Protein AF-A0A538NEN9-F1 (afdb_monomer_lite)

Sequence (110 aa):
MKRASLKTESSIIGFAPGTKVTMIEQRGSASIVSDGEHQFETASSQLTNDLDIAARVAKADLEAQRKIGEFIAKTVQEHDKQQAEEIATFDKQQAELERKLRSANSAHPR

Structure (mmCIF, N/CA/C/O backbone):
data_AF-A0A538NEN9-F1
#
_entry.id   AF-A0A538NEN9-F1
#
loop_
_atom_site.group_PDB
_atom_site.id
_atom_site.type_symbol
_atom_site.label_atom_id
_atom_site.label_alt_id
_atom_site.label_comp_id
_atom_site.label_asym_id
_atom_site.label_entity_id
_atom_site.label_seq_id
_atom_site.pdbx_PDB_ins_code
_atom_site.Cartn_x
_atom_site.Cartn_y
_atom_site.Cartn_z
_atom_site.occupancy
_atom_site.B_iso_or_equiv
_atom_site.auth_seq_id
_atom_site.auth_comp_id
_atom_site.auth_asym_id
_atom_site.auth_atom_id
_atom_site.pdbx_PDB_model_num
ATOM 1 N N . MET A 1 1 ? -11.659 3.051 -0.465 1.00 62.75 1 MET A N 1
ATOM 2 C CA . MET A 1 1 ? -11.322 3.135 0.974 1.00 62.75 1 MET A CA 1
ATOM 3 C C . MET A 1 1 ? -10.108 4.041 1.118 1.00 62.75 1 MET A C 1
ATOM 5 O O . MET A 1 1 ? -9.195 3.913 0.312 1.00 62.75 1 MET A O 1
ATOM 9 N N . LYS A 1 2 ? -10.114 4.982 2.067 1.00 77.88 2 LYS A N 1
ATOM 10 C CA . LYS A 1 2 ? -8.975 5.877 2.333 1.00 77.88 2 LYS A CA 1
ATOM 11 C C . LYS A 1 2 ? -8.139 5.282 3.471 1.00 77.88 2 LYS A C 1
ATOM 13 O O . LYS A 1 2 ? -8.724 4.827 4.449 1.00 77.88 2 LYS A O 1
ATOM 18 N N . ARG A 1 3 ? -6.808 5.253 3.339 1.00 87.12 3 ARG A N 1
ATOM 19 C CA . ARG A 1 3 ? -5.903 4.815 4.418 1.00 87.12 3 ARG A CA 1
ATOM 20 C C . ARG A 1 3 ? -5.767 5.910 5.473 1.00 87.12 3 ARG A C 1
ATOM 22 O O . ARG A 1 3 ? -5.808 7.092 5.130 1.00 87.12 3 ARG A O 1
ATOM 29 N N . ALA A 1 4 ? -5.595 5.511 6.729 1.00 92.12 4 ALA A N 1
ATOM 30 C CA . ALA A 1 4 ? -5.134 6.426 7.762 1.00 92.12 4 ALA A CA 1
ATOM 31 C C . ALA A 1 4 ? -3.635 6.686 7.562 1.00 92.12 4 ALA A C 1
ATOM 33 O O . ALA A 1 4 ? -2.886 5.790 7.161 1.00 92.12 4 ALA A O 1
ATOM 34 N N . SER A 1 5 ? -3.202 7.914 7.823 1.00 93.25 5 SER A N 1
ATOM 35 C CA . SER A 1 5 ? -1.799 8.298 7.718 1.00 93.25 5 SER A CA 1
ATOM 36 C C . SER A 1 5 ? -1.461 9.369 8.739 1.00 93.25 5 SER A C 1
ATOM 38 O O . SER A 1 5 ? -2.253 10.291 8.935 1.00 93.25 5 SER A O 1
ATOM 40 N N . LEU A 1 6 ? -0.267 9.285 9.311 1.00 93.69 6 LEU A N 1
ATOM 41 C CA . LEU A 1 6 ? 0.298 10.284 10.205 1.00 93.69 6 LEU A CA 1
ATOM 42 C C . LEU A 1 6 ? 1.446 10.996 9.490 1.00 93.69 6 LEU A C 1
ATOM 44 O O . LEU A 1 6 ? 2.398 10.362 9.035 1.00 93.69 6 LEU A O 1
ATOM 48 N N . LYS A 1 7 ? 1.358 12.321 9.385 1.00 93.94 7 LYS A N 1
ATOM 49 C CA . LYS A 1 7 ? 2.471 13.148 8.919 1.00 93.94 7 LYS A CA 1
ATOM 50 C C . LYS A 1 7 ? 3.385 13.447 10.106 1.00 93.94 7 LYS A C 1
ATOM 52 O O . LYS A 1 7 ? 2.915 13.969 11.112 1.00 93.94 7 LYS A O 1
ATOM 57 N N . THR A 1 8 ? 4.667 13.139 9.971 1.00 91.62 8 THR A N 1
ATOM 58 C CA . THR A 1 8 ? 5.714 13.549 10.914 1.00 91.62 8 THR A CA 1
ATOM 59 C C . THR A 1 8 ? 6.458 14.766 10.350 1.00 91.62 8 THR A C 1
ATOM 61 O O . THR A 1 8 ? 6.141 15.251 9.260 1.00 91.62 8 THR A O 1
ATOM 64 N N . GLU A 1 9 ? 7.450 15.283 11.076 1.00 92.06 9 GLU A N 1
ATOM 65 C CA . GLU A 1 9 ? 8.278 16.395 10.586 1.00 92.06 9 GLU A CA 1
ATOM 66 C C . GLU A 1 9 ? 9.047 16.040 9.303 1.00 92.06 9 GLU A C 1
ATOM 68 O O . GLU A 1 9 ? 9.253 16.906 8.453 1.00 92.06 9 GLU A O 1
ATOM 73 N N . SER A 1 10 ? 9.434 14.772 9.133 1.00 93.00 10 SER A N 1
ATOM 74 C CA . SER A 1 10 ? 10.317 14.322 8.050 1.00 93.00 10 SER A CA 1
ATOM 75 C C . SER A 1 10 ? 9.711 13.264 7.126 1.00 93.00 10 SER A C 1
ATOM 77 O O . SER A 1 10 ? 10.295 12.961 6.086 1.00 93.00 10 SER A O 1
ATOM 79 N N . SER A 1 11 ? 8.559 12.682 7.466 1.00 94.88 11 SER A N 1
ATOM 80 C CA . SER A 1 11 ? 8.004 11.534 6.747 1.00 94.88 11 SER A CA 1
ATOM 81 C C . SER A 1 11 ? 6.477 11.449 6.821 1.00 94.88 11 SER A C 1
ATOM 83 O O . SER A 1 11 ? 5.799 12.231 7.490 1.00 94.88 11 SER A O 1
ATOM 85 N N . ILE A 1 12 ? 5.919 10.479 6.096 1.00 95.00 12 ILE A N 1
ATOM 86 C CA . ILE A 1 12 ? 4.515 10.088 6.205 1.00 95.00 12 ILE A CA 1
ATOM 87 C C . ILE A 1 12 ? 4.480 8.610 6.571 1.00 95.00 12 ILE A C 1
ATOM 89 O O . ILE A 1 12 ? 5.050 7.778 5.868 1.00 95.00 12 ILE A O 1
ATOM 93 N N . ILE A 1 13 ? 3.782 8.296 7.656 1.00 94.44 13 ILE A N 1
ATOM 94 C CA . ILE A 1 13 ? 3.524 6.933 8.109 1.00 94.44 13 ILE A CA 1
ATOM 95 C C . ILE A 1 13 ? 2.124 6.558 7.631 1.00 94.44 13 ILE A C 1
ATOM 97 O O . ILE A 1 13 ? 1.155 7.260 7.920 1.00 94.44 13 ILE A O 1
ATOM 101 N N . GLY A 1 14 ? 2.013 5.479 6.860 1.00 93.19 14 GLY A N 1
ATOM 102 C CA . GLY A 1 14 ? 0.733 4.940 6.408 1.00 93.19 14 GLY A CA 1
ATOM 103 C C . GLY A 1 14 ? 0.336 3.725 7.234 1.00 93.19 14 GLY A C 1
ATOM 104 O O . GLY A 1 14 ? 1.133 2.805 7.386 1.00 93.19 14 GLY A O 1
ATOM 105 N N . PHE A 1 15 ? -0.908 3.686 7.704 1.00 94.62 15 PHE A N 1
ATOM 106 C CA . PHE A 1 15 ? -1.445 2.533 8.425 1.00 94.62 15 PHE A CA 1
ATOM 107 C C . PHE A 1 15 ? -2.241 1.640 7.470 1.00 94.62 15 PHE A C 1
ATOM 109 O O . PHE A 1 15 ? -3.034 2.116 6.644 1.00 94.62 15 PHE A O 1
ATOM 116 N N . ALA A 1 16 ? -2.012 0.331 7.548 1.00 93.06 16 ALA A N 1
ATOM 117 C CA . ALA A 1 16 ? -2.711 -0.632 6.712 1.00 93.06 16 ALA A CA 1
ATOM 118 C C . ALA A 1 16 ? -4.172 -0.816 7.175 1.00 93.06 16 ALA A C 1
ATOM 120 O O . ALA A 1 16 ? -4.469 -0.747 8.368 1.00 93.06 16 ALA A O 1
ATOM 121 N N . PRO A 1 17 ? -5.122 -1.064 6.258 1.00 94.12 17 PRO A N 1
ATOM 122 C CA . PRO A 1 17 ? -6.444 -1.547 6.632 1.00 94.12 17 PRO A CA 1
ATOM 123 C C . PRO A 1 17 ? -6.350 -2.803 7.505 1.00 94.12 17 PRO A C 1
ATOM 125 O O . PRO A 1 17 ? -5.577 -3.713 7.215 1.00 94.12 17 PRO A O 1
ATOM 128 N N . GLY A 1 18 ? -7.150 -2.844 8.570 1.00 94.25 18 GLY A N 1
ATOM 129 C CA . GLY A 1 18 ? -7.124 -3.930 9.551 1.00 94.25 18 GLY A CA 1
ATOM 130 C C . GLY A 1 18 ? -6.015 -3.821 10.604 1.00 94.25 18 GLY A C 1
ATOM 131 O O . GLY A 1 18 ? -5.926 -4.706 11.454 1.00 94.25 18 GLY A O 1
ATOM 132 N N . THR A 1 19 ? -5.206 -2.751 10.606 1.00 95.44 19 THR A N 1
ATOM 133 C CA . THR A 1 19 ? -4.311 -2.449 11.733 1.00 95.44 19 THR A CA 1
ATOM 134 C C . THR A 1 19 ? -5.118 -2.379 13.028 1.00 95.44 19 THR A C 1
ATOM 136 O O . THR A 1 19 ? -6.083 -1.621 13.141 1.00 95.44 19 THR A O 1
ATOM 139 N N . LYS A 1 20 ? -4.715 -3.182 14.016 1.00 95.81 20 LYS A N 1
ATOM 140 C CA . LYS A 1 20 ? -5.305 -3.155 15.352 1.00 95.81 20 LYS A CA 1
ATOM 141 C C . LYS A 1 20 ? -4.907 -1.858 16.045 1.00 95.81 20 LYS A C 1
ATOM 143 O O . LYS A 1 20 ? -3.728 -1.530 16.105 1.00 95.81 20 LYS A O 1
ATOM 148 N N . VAL A 1 21 ? -5.888 -1.172 16.615 1.00 96.44 21 VAL A N 1
ATOM 149 C CA . VAL A 1 21 ? -5.668 0.050 17.387 1.00 96.44 21 VAL A CA 1
ATOM 150 C C . VAL A 1 21 ? -6.444 0.013 18.697 1.00 96.44 21 VAL A C 1
ATOM 152 O O . VAL A 1 21 ? -7.464 -0.667 18.817 1.00 96.44 21 VAL A O 1
ATOM 155 N N . THR A 1 22 ? -5.962 0.769 19.673 1.00 97.12 22 THR A N 1
ATOM 156 C CA . THR A 1 22 ? -6.658 1.065 20.923 1.00 97.12 22 THR A CA 1
ATOM 157 C C . THR A 1 22 ? -7.230 2.472 20.832 1.00 97.12 22 THR A C 1
ATOM 159 O O . THR A 1 22 ? -6.501 3.418 20.539 1.00 97.12 22 THR A O 1
ATOM 162 N N . MET A 1 23 ? -8.530 2.623 21.077 1.00 96.38 23 MET A N 1
ATOM 163 C CA . MET A 1 23 ? -9.153 3.943 21.158 1.00 96.38 23 MET A CA 1
ATOM 164 C C . MET A 1 23 ? -8.741 4.628 22.462 1.00 96.38 23 MET A C 1
ATOM 166 O O . MET A 1 23 ? -8.946 4.072 23.538 1.00 96.38 23 MET A O 1
ATOM 170 N N . ILE A 1 24 ? -8.160 5.823 22.352 1.00 97.12 24 ILE A N 1
ATOM 171 C CA . ILE A 1 24 ? -7.761 6.652 23.496 1.00 97.12 24 ILE A CA 1
ATOM 172 C C . ILE A 1 24 ? -8.887 7.621 23.838 1.00 97.12 24 ILE A C 1
ATOM 174 O O . ILE A 1 24 ? -9.279 7.745 24.995 1.00 97.12 24 ILE A O 1
ATOM 178 N N . GLU A 1 25 ? -9.415 8.302 22.823 1.00 96.00 25 GLU A N 1
ATOM 179 C CA . GLU A 1 25 ? -10.436 9.328 22.999 1.00 96.00 25 GLU A CA 1
ATOM 180 C C . GLU A 1 25 ? -11.377 9.355 21.795 1.00 96.00 25 GLU A C 1
ATOM 182 O O . GLU A 1 25 ? -10.937 9.243 20.650 1.00 96.00 25 GLU A O 1
ATOM 187 N N . GLN A 1 26 ? -12.671 9.544 22.046 1.00 93.25 26 GLN A N 1
ATOM 188 C CA . GLN A 1 26 ? -13.679 9.726 21.008 1.00 93.25 26 GLN A CA 1
ATOM 189 C C . GLN A 1 26 ? -14.161 11.181 20.995 1.00 93.25 26 GLN A C 1
ATOM 191 O O . GLN A 1 26 ? -14.673 11.682 21.994 1.00 93.25 26 GLN A O 1
ATOM 196 N N . ARG A 1 27 ? -14.028 11.853 19.847 1.00 91.00 27 ARG A N 1
ATOM 197 C CA . ARG A 1 27 ? -14.366 13.269 19.633 1.00 91.00 27 ARG A CA 1
ATOM 198 C C . ARG A 1 27 ? -15.376 13.414 18.495 1.00 91.00 27 ARG A C 1
ATOM 200 O O . ARG A 1 27 ? -15.067 13.886 17.402 1.00 91.00 27 ARG A O 1
ATOM 207 N N . GLY A 1 28 ? -16.611 12.984 18.744 1.00 88.38 28 GLY A N 1
ATOM 208 C CA . GLY A 1 28 ? -17.688 13.057 17.753 1.00 88.38 28 GLY A CA 1
ATOM 209 C C . GLY A 1 28 ? -17.391 12.208 16.510 1.00 88.38 28 GLY A C 1
ATOM 210 O O . GLY A 1 28 ? -17.446 10.979 16.570 1.00 88.38 28 GLY A O 1
ATOM 211 N N . SER A 1 29 ? -17.097 12.860 15.378 1.00 91.38 29 SER A N 1
ATOM 212 C CA . SER A 1 29 ? -16.832 12.206 14.084 1.00 91.38 29 SER A CA 1
ATOM 213 C C . SER A 1 29 ? -15.412 11.655 13.922 1.00 91.38 29 SER A C 1
ATOM 215 O O . SER A 1 29 ? -15.152 10.939 12.951 1.00 91.38 29 SER A O 1
ATOM 217 N N . ALA A 1 30 ? -14.505 11.992 14.836 1.00 94.19 30 ALA A N 1
ATOM 218 C CA . ALA A 1 30 ? -13.135 11.501 14.853 1.00 94.19 30 ALA A CA 1
ATOM 219 C C . ALA A 1 30 ? -12.800 10.848 16.196 1.00 94.19 30 ALA A C 1
ATOM 221 O O . ALA A 1 30 ? -13.414 11.144 17.223 1.00 94.19 30 ALA A O 1
ATOM 222 N N . SER A 1 31 ? -11.795 9.983 16.181 1.00 95.75 31 SER A N 1
ATOM 223 C CA . SER A 1 31 ? -11.242 9.339 17.364 1.00 95.75 31 SER A CA 1
ATOM 224 C C . SER A 1 31 ? -9.725 9.435 17.340 1.00 95.75 31 SER A C 1
ATOM 226 O O . SER A 1 31 ? -9.098 9.276 16.290 1.00 95.75 31 SER A O 1
ATOM 228 N N . ILE A 1 32 ? -9.139 9.654 18.514 1.00 96.19 32 ILE A N 1
ATOM 229 C CA . ILE A 1 32 ? -7.705 9.492 18.738 1.00 96.19 32 ILE A CA 1
ATOM 230 C C . ILE A 1 32 ? -7.468 8.030 19.093 1.00 96.19 32 ILE A C 1
ATOM 232 O O . ILE A 1 32 ? -8.067 7.494 20.032 1.00 96.19 32 ILE A O 1
ATOM 236 N N . VAL A 1 33 ? -6.598 7.381 18.330 1.00 96.62 33 VAL A N 1
ATOM 237 C CA . VAL A 1 33 ? -6.264 5.968 18.485 1.00 96.62 33 VAL A CA 1
ATOM 238 C C . VAL A 1 33 ? -4.755 5.779 18.588 1.00 96.62 33 VAL A C 1
ATOM 240 O O . VAL A 1 33 ? -3.986 6.655 18.197 1.00 96.62 33 VAL A O 1
ATOM 243 N N . SER A 1 34 ? -4.338 4.631 19.116 1.00 96.88 34 SER A N 1
ATOM 244 C CA . SER A 1 34 ? -2.939 4.205 19.172 1.00 96.88 34 SER A CA 1
ATOM 245 C C . SER A 1 34 ? -2.769 2.802 18.616 1.00 96.88 34 SER A C 1
ATOM 247 O O . SER A 1 34 ? -3.539 1.910 18.971 1.00 96.88 34 SER A O 1
ATOM 249 N N . ASP A 1 35 ? -1.754 2.589 17.787 1.00 95.12 35 ASP A N 1
ATOM 250 C CA . ASP A 1 35 ? -1.323 1.252 17.352 1.00 95.12 35 ASP A CA 1
ATOM 251 C C . ASP A 1 35 ? -0.303 0.605 18.313 1.00 95.12 35 ASP A C 1
ATOM 253 O O . ASP A 1 35 ? 0.105 -0.536 18.108 1.00 95.12 35 ASP A O 1
ATOM 257 N N . GLY A 1 36 ? 0.066 1.309 19.388 1.00 96.06 36 GLY A N 1
ATOM 258 C CA . GLY A 1 36 ? 1.089 0.911 20.357 1.00 96.06 36 GLY A CA 1
ATOM 259 C C . GLY A 1 36 ? 2.389 1.709 20.237 1.00 96.06 36 GLY A C 1
ATOM 260 O O . GLY A 1 36 ? 3.086 1.859 21.238 1.00 96.06 36 GLY A O 1
ATOM 261 N N . GLU A 1 37 ? 2.674 2.282 19.067 1.00 95.06 37 GLU A N 1
ATOM 262 C CA . GLU A 1 37 ? 3.885 3.073 18.797 1.00 95.06 37 GLU A CA 1
ATOM 263 C C . GLU A 1 37 ? 3.552 4.539 18.496 1.00 95.06 37 GLU A C 1
ATOM 265 O 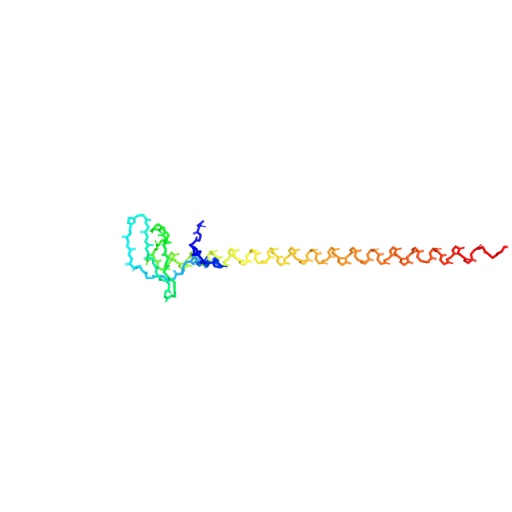O . GLU A 1 37 ? 4.265 5.459 18.905 1.00 95.06 37 GLU A O 1
ATOM 270 N N . HIS A 1 38 ? 2.433 4.772 17.816 1.00 95.44 38 HIS A N 1
ATOM 271 C CA . HIS A 1 38 ? 1.998 6.071 17.336 1.00 95.44 38 HIS A CA 1
ATOM 272 C C . HIS A 1 38 ? 0.568 6.367 17.775 1.00 95.44 38 HIS A C 1
ATOM 274 O O . HIS A 1 38 ? -0.322 5.525 17.673 1.00 95.44 38 HIS A O 1
ATOM 280 N N . GLN A 1 39 ? 0.332 7.605 18.213 1.00 95.56 39 GLN A N 1
ATOM 281 C CA . GLN A 1 39 ? -1.015 8.135 18.406 1.00 95.56 39 GLN A CA 1
ATOM 282 C C . GLN A 1 39 ? -1.400 8.994 17.209 1.00 95.56 39 GLN A C 1
ATOM 284 O O . GLN A 1 39 ? -0.623 9.844 16.773 1.00 95.56 39 GLN A O 1
ATOM 289 N N . PHE A 1 40 ? -2.599 8.783 16.679 1.00 94.81 40 PHE A N 1
ATOM 290 C CA . PHE A 1 40 ? -3.085 9.529 15.527 1.00 94.81 40 PHE A CA 1
ATOM 291 C C . PHE A 1 40 ? -4.606 9.662 15.543 1.00 94.81 40 PHE A C 1
ATOM 293 O O . PHE A 1 40 ? -5.327 8.875 16.157 1.00 94.81 40 PHE A O 1
ATOM 300 N N . GLU A 1 41 ? -5.093 10.688 14.852 1.00 94.31 41 GLU A N 1
ATOM 301 C CA . GLU A 1 41 ? -6.519 10.922 14.660 1.00 94.31 41 GLU A CA 1
ATOM 302 C C . GLU A 1 41 ? -7.015 10.180 13.413 1.00 94.31 41 GLU A C 1
ATOM 304 O O . GLU A 1 41 ? -6.375 10.187 12.357 1.00 94.31 41 GLU A O 1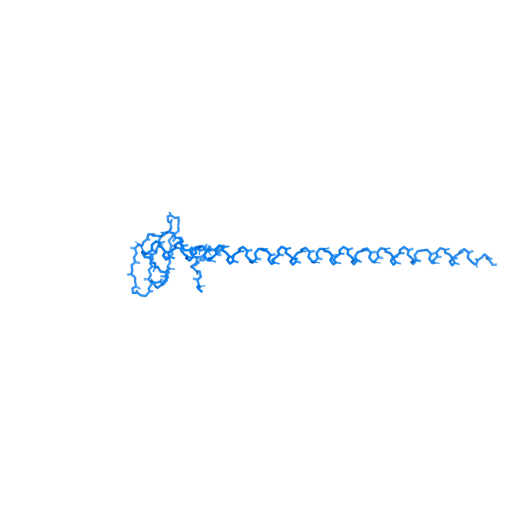
ATOM 309 N N . THR A 1 42 ? -8.175 9.539 13.519 1.00 94.06 42 THR A N 1
ATOM 310 C CA . THR A 1 42 ? -8.857 8.906 12.389 1.00 94.06 42 THR A CA 1
ATOM 311 C C . THR A 1 42 ? -10.364 9.114 12.483 1.00 94.06 42 THR A C 1
ATOM 313 O O . THR A 1 42 ? -10.901 9.357 13.563 1.00 94.06 42 THR A O 1
ATOM 316 N N . ALA A 1 43 ? -11.069 9.044 11.352 1.00 93.88 43 ALA A N 1
ATOM 317 C CA . ALA A 1 43 ? -12.520 9.163 11.367 1.00 93.88 43 ALA A CA 1
ATOM 318 C C . ALA A 1 43 ? -13.133 7.937 12.051 1.00 93.88 43 ALA A C 1
ATOM 320 O O . ALA A 1 43 ? -12.770 6.800 11.743 1.00 93.88 43 ALA A O 1
ATOM 321 N N . SER A 1 44 ? -14.123 8.151 12.917 1.00 92.19 44 SER A N 1
ATOM 322 C CA . SER A 1 44 ? -14.789 7.063 13.646 1.00 92.19 44 SER A CA 1
ATOM 323 C C . SER A 1 44 ? -15.433 6.041 12.698 1.00 92.19 44 SER A C 1
ATO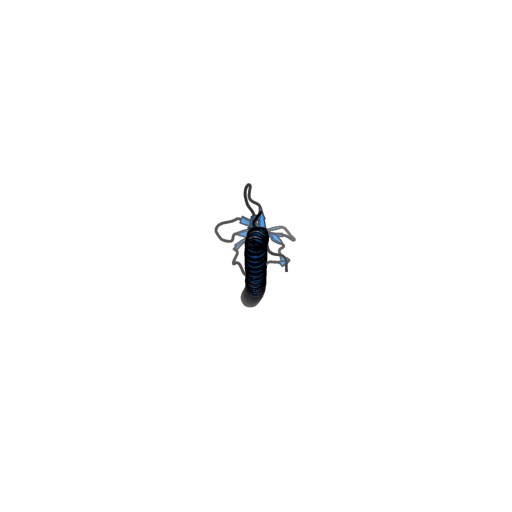M 325 O O . SER A 1 44 ? -15.523 4.865 13.024 1.00 92.19 44 SER A O 1
ATOM 327 N N . SER A 1 45 ? -15.816 6.465 11.487 1.00 92.25 45 SER A N 1
ATOM 328 C CA . SER A 1 45 ? -16.349 5.601 10.423 1.00 92.25 45 SER A CA 1
ATOM 329 C C . SER A 1 45 ? -15.322 4.656 9.785 1.00 92.25 45 SER A C 1
ATOM 331 O O . SER A 1 45 ? -15.702 3.767 9.026 1.00 92.25 45 SER A O 1
ATOM 333 N N . GLN A 1 46 ? -14.028 4.849 10.055 1.00 93.19 46 GLN A N 1
ATOM 334 C CA . GLN A 1 46 ? -12.944 3.971 9.605 1.00 93.19 46 GLN A CA 1
ATOM 335 C C . GLN A 1 46 ? -12.563 2.925 10.659 1.00 93.19 46 GLN A C 1
ATOM 337 O O . GLN A 1 46 ? -11.755 2.042 10.374 1.00 93.19 46 GLN A O 1
ATOM 342 N N . LEU A 1 47 ? -13.135 3.021 11.860 1.00 94.44 47 LEU A N 1
ATOM 343 C CA . LEU A 1 47 ? -12.915 2.082 12.947 1.00 94.44 47 LEU A CA 1
ATOM 344 C C . LEU A 1 47 ? -14.010 1.019 12.946 1.00 94.44 47 LEU A C 1
ATOM 346 O O . LEU A 1 47 ? -15.178 1.297 12.682 1.00 94.44 47 LEU A O 1
ATOM 350 N N . THR A 1 48 ? -13.624 -0.208 13.270 1.00 95.06 48 THR A N 1
ATOM 351 C CA . THR A 1 48 ? -14.558 -1.306 13.501 1.00 95.06 48 THR A CA 1
ATOM 352 C C . THR A 1 48 ? -14.082 -2.135 14.684 1.00 95.06 48 THR A C 1
ATOM 354 O O . THR A 1 48 ? -12.882 -2.333 14.869 1.00 95.06 48 THR A O 1
ATOM 357 N N . ASN A 1 49 ? -15.028 -2.603 15.493 1.00 95.75 49 ASN A N 1
ATOM 358 C CA . ASN A 1 49 ? -14.801 -3.609 16.528 1.00 95.75 49 ASN A CA 1
ATOM 359 C C . ASN A 1 49 ? -15.055 -5.038 16.015 1.00 95.75 49 ASN A C 1
ATOM 361 O O . ASN A 1 49 ? -14.816 -6.000 16.741 1.00 95.75 49 ASN A O 1
ATOM 365 N N . ASP A 1 50 ? -15.531 -5.175 14.777 1.00 97.00 50 ASP A N 1
ATOM 366 C CA . ASP A 1 50 ? -15.764 -6.450 14.114 1.00 97.00 50 ASP A CA 1
ATOM 367 C C . ASP A 1 50 ? -14.457 -6.954 13.478 1.00 97.00 50 ASP A C 1
ATOM 369 O O . ASP A 1 50 ? -13.926 -6.372 12.520 1.00 97.00 50 ASP A O 1
ATOM 373 N N . LEU A 1 51 ? -13.935 -8.048 14.039 1.00 94.94 51 LEU A N 1
ATOM 374 C CA . LEU A 1 51 ? -12.687 -8.669 13.599 1.00 94.94 51 LEU A CA 1
ATOM 375 C C . LEU A 1 51 ? -12.806 -9.306 12.210 1.00 94.94 51 LEU A C 1
ATOM 377 O O . LEU A 1 51 ? -11.815 -9.328 11.478 1.00 94.94 51 LEU A O 1
ATOM 381 N N . ASP A 1 52 ? -13.992 -9.768 11.814 1.00 97.06 52 ASP A N 1
ATOM 382 C CA . ASP A 1 52 ? -14.217 -10.362 10.498 1.00 97.06 52 ASP A CA 1
ATOM 383 C C . ASP A 1 52 ? -14.199 -9.281 9.415 1.00 97.06 52 ASP A C 1
ATOM 385 O O . ASP A 1 52 ? -13.584 -9.458 8.357 1.00 97.06 52 ASP A O 1
ATOM 389 N N . ILE A 1 53 ? -14.793 -8.114 9.694 1.00 95.56 53 ILE A N 1
ATOM 390 C CA . ILE A 1 53 ? -14.680 -6.944 8.813 1.00 95.56 53 ILE A CA 1
ATOM 391 C C . ILE A 1 53 ? -13.215 -6.516 8.701 1.00 95.56 53 ILE A C 1
ATOM 393 O O . ILE A 1 53 ? -12.732 -6.334 7.580 1.00 95.56 53 ILE A O 1
ATOM 397 N N . ALA A 1 54 ? -12.495 -6.397 9.823 1.00 95.06 54 ALA A N 1
ATOM 398 C CA . ALA A 1 54 ? -11.081 -6.019 9.834 1.00 95.06 54 ALA A CA 1
ATOM 399 C C . ALA A 1 54 ? -10.213 -6.991 9.010 1.00 95.06 54 ALA A C 1
ATOM 401 O O . ALA A 1 54 ? -9.429 -6.563 8.159 1.00 95.06 54 ALA A O 1
ATOM 402 N N . ALA A 1 55 ? -10.400 -8.300 9.196 1.00 95.81 55 ALA A N 1
ATOM 403 C CA . ALA A 1 55 ? -9.682 -9.331 8.453 1.00 95.81 55 ALA A CA 1
ATOM 404 C C . ALA A 1 55 ? -10.009 -9.294 6.953 1.00 95.81 55 ALA A C 1
ATOM 406 O O . ALA A 1 55 ? -9.115 -9.398 6.108 1.00 95.81 55 ALA A O 1
ATOM 407 N N . ARG A 1 56 ? -11.285 -9.095 6.599 1.00 95.56 56 ARG A N 1
ATOM 408 C CA . ARG A 1 56 ? -11.722 -9.006 5.202 1.00 95.56 56 ARG A CA 1
ATOM 409 C C . ARG A 1 56 ? -11.089 -7.817 4.485 1.00 95.56 56 ARG A C 1
ATOM 411 O O . ARG A 1 56 ? -10.637 -7.972 3.350 1.00 95.56 56 ARG A O 1
ATOM 418 N N . VAL A 1 57 ? -11.048 -6.646 5.122 1.00 93.88 57 VAL A N 1
ATOM 419 C CA . VAL A 1 57 ? -10.456 -5.448 4.505 1.00 93.88 57 VAL A CA 1
ATOM 420 C C . VAL A 1 57 ? -8.935 -5.554 4.414 1.00 93.88 57 VAL A C 1
ATOM 422 O O . VAL A 1 57 ? -8.383 -5.170 3.387 1.00 93.88 57 VAL A O 1
ATOM 425 N N . ALA A 1 58 ? -8.271 -6.153 5.409 1.00 94.50 58 ALA A N 1
ATOM 426 C CA . ALA A 1 58 ? -6.836 -6.434 5.358 1.00 94.50 58 ALA A CA 1
ATOM 427 C C . ALA A 1 58 ? -6.483 -7.375 4.196 1.00 94.50 58 ALA A C 1
ATOM 429 O O . ALA A 1 58 ? -5.551 -7.117 3.434 1.00 94.50 58 ALA A O 1
ATOM 430 N N . LYS A 1 59 ? -7.265 -8.446 4.005 1.00 96.06 59 LYS A N 1
ATOM 431 C CA . LYS A 1 59 ? -7.073 -9.382 2.890 1.00 96.06 59 LYS A CA 1
ATOM 432 C C . LYS A 1 59 ? -7.272 -8.704 1.534 1.00 96.06 59 LYS A C 1
ATOM 434 O O . LYS A 1 59 ? -6.440 -8.869 0.646 1.00 96.06 59 LYS A O 1
ATOM 439 N N . ALA A 1 60 ? -8.348 -7.931 1.384 1.00 94.44 60 ALA A N 1
ATOM 440 C CA . ALA A 1 60 ? -8.615 -7.194 0.151 1.00 94.44 60 ALA A CA 1
ATOM 441 C C . ALA A 1 60 ? -7.489 -6.196 -0.173 1.00 94.44 60 ALA A C 1
A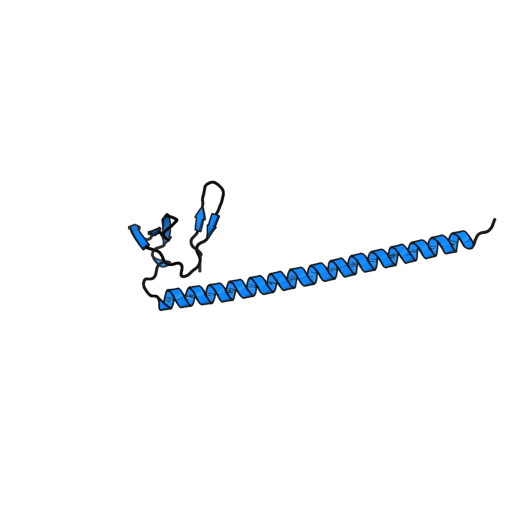TOM 443 O O . ALA A 1 60 ? -7.103 -6.052 -1.334 1.00 94.44 60 ALA A O 1
ATOM 444 N N . ASP A 1 61 ? -6.935 -5.540 0.848 1.00 94.44 61 ASP A N 1
ATOM 445 C CA . ASP A 1 61 ? -5.810 -4.621 0.694 1.00 94.44 61 ASP A CA 1
ATOM 446 C C . ASP A 1 61 ? -4.535 -5.334 0.230 1.00 94.44 61 ASP A C 1
ATOM 448 O O . ASP A 1 61 ? -3.897 -4.900 -0.730 1.00 94.44 61 ASP A O 1
ATOM 452 N N . LEU A 1 62 ? -4.206 -6.467 0.855 1.00 93.81 62 LEU A N 1
ATOM 453 C CA . LEU A 1 62 ? -3.063 -7.295 0.472 1.00 93.81 62 LEU A CA 1
ATOM 454 C C . LEU A 1 62 ? -3.175 -7.777 -0.982 1.00 93.81 62 LEU A C 1
ATOM 456 O O . LEU A 1 62 ? -2.202 -7.726 -1.734 1.00 93.81 62 LEU A O 1
ATOM 460 N N . GLU A 1 63 ? -4.358 -8.231 -1.399 1.00 96.00 63 GLU A N 1
ATOM 461 C CA . GLU A 1 63 ? -4.610 -8.646 -2.783 1.00 96.00 63 GLU A CA 1
ATOM 462 C C . GLU A 1 63 ? -4.450 -7.483 -3.771 1.00 96.00 63 GLU A C 1
ATOM 464 O O . GLU A 1 63 ? -3.871 -7.662 -4.845 1.00 96.00 63 GLU A O 1
ATOM 469 N N . ALA A 1 64 ? -4.915 -6.283 -3.415 1.00 93.81 64 ALA A N 1
ATOM 470 C CA . ALA A 1 64 ? -4.735 -5.093 -4.240 1.00 93.81 64 ALA A CA 1
ATOM 471 C C . ALA A 1 64 ? -3.253 -4.705 -4.367 1.00 93.81 64 ALA A C 1
ATOM 473 O O . ALA A 1 64 ? -2.781 -4.445 -5.475 1.00 93.81 64 ALA A O 1
ATOM 474 N N . GLN A 1 65 ? -2.502 -4.723 -3.263 1.00 93.44 65 GLN A N 1
ATOM 475 C CA . GLN A 1 65 ? -1.065 -4.435 -3.273 1.00 93.44 65 GLN A CA 1
ATOM 476 C C . GLN A 1 65 ? -0.277 -5.442 -4.116 1.00 93.44 65 GLN A C 1
ATOM 478 O O . GLN A 1 65 ? 0.613 -5.037 -4.862 1.00 93.44 65 GLN A O 1
ATOM 483 N N . ARG A 1 66 ? -0.630 -6.734 -4.064 1.00 96.31 66 ARG A N 1
ATOM 484 C CA . ARG A 1 66 ? -0.007 -7.763 -4.914 1.00 96.31 66 ARG A CA 1
ATOM 485 C C . ARG A 1 66 ? -0.183 -7.462 -6.397 1.00 96.31 66 ARG A C 1
ATOM 487 O O . ARG A 1 66 ? 0.802 -7.447 -7.124 1.00 96.31 66 ARG A O 1
ATOM 494 N N . LYS A 1 67 ? -1.404 -7.132 -6.826 1.00 96.06 67 LYS A N 1
ATOM 495 C CA . LYS A 1 67 ? -1.687 -6.778 -8.228 1.00 96.06 67 LYS A CA 1
ATOM 496 C C . LYS A 1 67 ? -0.902 -5.551 -8.688 1.00 96.06 67 LYS A C 1
ATOM 498 O O . LYS A 1 67 ? -0.416 -5.522 -9.814 1.00 96.06 67 LYS A O 1
ATOM 503 N N . ILE A 1 68 ? -0.762 -4.546 -7.822 1.00 95.38 68 ILE A N 1
ATOM 504 C CA . ILE A 1 68 ? 0.061 -3.364 -8.110 1.00 95.38 68 ILE A CA 1
ATOM 505 C C . ILE A 1 68 ? 1.531 -3.771 -8.269 1.00 95.38 68 ILE A C 1
ATOM 507 O O . ILE A 1 68 ? 2.171 -3.364 -9.234 1.00 95.38 68 ILE A O 1
ATOM 511 N N . GLY A 1 69 ? 2.053 -4.603 -7.365 1.00 96.25 69 GLY A N 1
ATOM 512 C CA . GLY A 1 69 ? 3.424 -5.110 -7.443 1.00 96.25 69 GLY A CA 1
ATOM 513 C C . GLY A 1 69 ? 3.694 -5.906 -8.723 1.00 96.25 69 GLY A C 1
ATOM 514 O O . GLY A 1 69 ? 4.688 -5.656 -9.397 1.00 96.25 69 GLY A O 1
ATOM 515 N N . GLU A 1 70 ? 2.784 -6.803 -9.103 1.00 97.00 70 GLU A N 1
ATOM 516 C CA . GLU A 1 70 ? 2.861 -7.573 -10.353 1.00 97.00 70 GLU A CA 1
ATOM 517 C C . GLU A 1 70 ? 2.852 -6.660 -11.587 1.00 97.00 70 GLU A C 1
ATOM 519 O O . GLU A 1 70 ? 3.651 -6.843 -12.506 1.00 97.00 70 GLU A O 1
ATOM 524 N N . PHE A 1 71 ? 1.988 -5.642 -11.596 1.00 96.69 71 PHE A N 1
ATOM 525 C CA . PHE A 1 71 ? 1.927 -4.664 -12.680 1.00 96.69 71 PHE A CA 1
ATOM 526 C C . PHE A 1 71 ? 3.228 -3.863 -12.813 1.00 96.69 71 PHE A C 1
ATOM 528 O O . PHE A 1 71 ? 3.737 -3.694 -13.923 1.00 96.69 71 PHE A O 1
ATOM 535 N N . ILE A 1 72 ? 3.791 -3.403 -11.692 1.00 97.19 72 ILE A N 1
ATOM 536 C CA . ILE A 1 72 ? 5.074 -2.692 -11.678 1.00 97.19 72 ILE A CA 1
ATOM 537 C C . ILE A 1 72 ? 6.182 -3.610 -12.195 1.00 97.19 72 ILE A C 1
ATOM 539 O O . ILE A 1 72 ? 6.924 -3.212 -13.087 1.00 97.19 72 ILE A O 1
ATOM 543 N N . ALA A 1 73 ? 6.265 -4.844 -11.689 1.00 96.62 73 ALA A N 1
ATOM 544 C CA . ALA A 1 73 ? 7.288 -5.802 -12.100 1.00 96.62 73 ALA A CA 1
ATOM 545 C C . ALA A 1 73 ? 7.241 -6.076 -13.610 1.00 96.62 73 ALA A C 1
ATOM 547 O O . ALA A 1 73 ? 8.273 -6.052 -14.278 1.00 96.62 73 ALA A O 1
ATOM 548 N N . LYS A 1 74 ? 6.036 -6.260 -14.162 1.00 96.69 74 LYS A N 1
ATOM 549 C CA . LYS A 1 74 ? 5.838 -6.431 -15.602 1.00 96.69 74 LYS A CA 1
ATOM 550 C C . LYS A 1 74 ? 6.279 -5.197 -16.393 1.00 96.69 74 LYS A C 1
ATOM 552 O O . LYS A 1 74 ? 6.976 -5.333 -17.392 1.00 96.69 74 LYS A O 1
ATOM 557 N N . THR A 1 75 ? 5.901 -4.008 -15.931 1.00 96.00 75 THR A N 1
ATOM 558 C CA . THR A 1 75 ? 6.259 -2.742 -16.589 1.00 96.00 75 THR A CA 1
ATOM 559 C C . THR A 1 75 ? 7.774 -2.536 -16.620 1.00 96.00 75 THR A C 1
ATOM 561 O O . THR A 1 75 ? 8.322 -2.165 -17.654 1.00 96.00 75 THR A O 1
ATOM 564 N N . VAL A 1 76 ? 8.463 -2.824 -15.512 1.00 96.88 76 VAL A N 1
ATOM 565 C CA . VAL A 1 76 ? 9.931 -2.757 -15.437 1.00 96.88 76 VAL A CA 1
ATOM 566 C C . VAL A 1 76 ? 10.562 -3.754 -16.404 1.00 96.88 76 VAL A C 1
ATOM 568 O O . VAL A 1 76 ? 11.420 -3.375 -17.191 1.00 96.88 76 VAL A O 1
ATOM 571 N N . GLN A 1 77 ? 10.083 -5.000 -16.430 1.00 96.19 77 GLN A N 1
ATOM 572 C CA . GLN A 1 77 ? 10.607 -6.016 -17.343 1.00 96.19 77 GLN A CA 1
ATOM 573 C C . GLN A 1 77 ? 10.447 -5.625 -18.823 1.00 96.19 77 GLN A C 1
ATOM 575 O O . GLN A 1 77 ? 11.356 -5.839 -19.625 1.00 96.19 77 GLN A O 1
ATOM 580 N N . GLU A 1 78 ? 9.289 -5.082 -19.204 1.00 95.81 78 GLU A N 1
ATOM 581 C CA . GLU A 1 78 ? 9.043 -4.614 -20.572 1.00 95.81 78 GLU A CA 1
ATOM 582 C C . GLU A 1 78 ? 9.961 -3.447 -20.938 1.00 95.81 78 GLU A C 1
ATOM 584 O O . GLU A 1 78 ? 10.534 -3.438 -22.028 1.00 95.81 78 GLU A O 1
ATOM 589 N N . HIS A 1 79 ? 10.146 -2.505 -20.015 1.00 95.12 79 HIS A N 1
ATOM 590 C CA . HIS A 1 79 ? 11.051 -1.378 -20.189 1.00 95.12 79 HIS A CA 1
ATOM 591 C C . HIS A 1 79 ? 12.514 -1.829 -20.344 1.00 95.12 79 HIS A C 1
ATOM 593 O O . HIS A 1 79 ? 13.185 -1.415 -21.287 1.00 95.12 79 HIS A O 1
ATOM 599 N N . ASP A 1 80 ? 12.992 -2.739 -19.495 1.00 95.25 80 ASP A N 1
ATOM 600 C CA . ASP A 1 80 ? 14.359 -3.271 -19.569 1.00 95.25 80 ASP A CA 1
ATOM 601 C C . ASP A 1 80 ? 14.604 -4.008 -20.893 1.00 95.25 80 ASP A C 1
ATOM 603 O O . ASP A 1 80 ? 15.663 -3.882 -21.512 1.00 95.25 80 ASP A O 1
ATOM 607 N N . LYS A 1 81 ? 13.598 -4.751 -21.372 1.00 95.00 81 LYS A N 1
ATOM 608 C CA . LYS A 1 81 ? 13.660 -5.424 -22.671 1.00 95.00 81 LYS A CA 1
ATOM 609 C C . LYS A 1 81 ? 13.766 -4.418 -23.820 1.00 95.00 81 LYS A C 1
ATOM 611 O O . LYS A 1 81 ? 14.598 -4.609 -24.704 1.00 95.00 81 LYS A O 1
ATOM 616 N N . GLN A 1 82 ? 12.954 -3.361 -23.805 1.00 94.06 82 GLN A N 1
ATOM 617 C CA . GLN A 1 82 ? 13.002 -2.306 -24.823 1.00 94.06 82 GLN A CA 1
ATOM 618 C C . GLN A 1 82 ? 14.368 -1.614 -24.846 1.00 94.06 82 GLN A C 1
ATOM 620 O O . GLN A 1 82 ? 14.949 -1.453 -25.917 1.00 94.06 82 GLN A O 1
ATOM 625 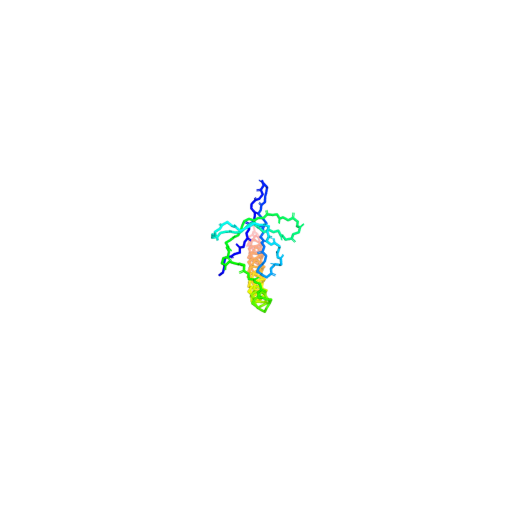N N . GLN A 1 83 ? 14.926 -1.291 -23.675 1.00 93.44 83 GLN A N 1
ATOM 626 C CA . GLN A 1 83 ? 16.264 -0.706 -23.583 1.00 93.44 83 GLN A CA 1
ATOM 627 C C . GLN A 1 83 ? 17.342 -1.633 -24.156 1.00 93.44 83 GLN A C 1
ATOM 629 O O . GLN A 1 83 ? 18.207 -1.187 -24.909 1.00 93.44 83 GLN A O 1
ATOM 634 N N . ALA A 1 84 ? 17.286 -2.931 -23.849 1.00 94.19 84 ALA A N 1
ATOM 635 C CA . ALA A 1 84 ? 18.240 -3.899 -24.386 1.00 94.19 84 ALA A CA 1
ATOM 636 C C . ALA A 1 84 ? 18.149 -4.026 -25.919 1.00 94.19 84 ALA A C 1
ATOM 638 O O . ALA A 1 84 ? 19.174 -4.122 -26.596 1.00 94.19 84 ALA A O 1
ATOM 639 N N . GLU A 1 85 ? 16.935 -4.014 -26.479 1.00 94.44 85 GLU A N 1
ATOM 640 C CA . GLU A 1 85 ? 16.711 -4.048 -27.929 1.00 94.44 85 GLU A CA 1
ATOM 641 C C . GLU A 1 85 ? 17.224 -2.778 -28.624 1.00 94.44 85 GLU A C 1
ATOM 643 O O . GLU A 1 85 ? 17.825 -2.866 -29.701 1.00 94.44 85 GLU A O 1
ATOM 648 N N . GLU A 1 86 ? 17.038 -1.610 -28.010 1.00 92.25 86 GLU A N 1
ATOM 649 C CA . GLU A 1 86 ? 17.524 -0.331 -28.530 1.00 92.25 86 GLU A CA 1
ATOM 650 C C . GLU A 1 86 ? 19.057 -0.280 -28.553 1.00 92.25 86 GLU A C 1
ATOM 652 O O . GLU A 1 86 ? 19.641 0.010 -29.600 1.00 92.25 86 GLU A O 1
ATOM 657 N N . ILE A 1 87 ? 19.712 -0.679 -27.455 1.00 93.88 87 ILE A N 1
ATOM 658 C CA . ILE A 1 87 ? 21.178 -0.783 -27.374 1.00 93.88 87 ILE A CA 1
ATOM 659 C C . ILE A 1 87 ? 21.703 -1.748 -28.443 1.00 93.88 87 ILE A C 1
ATOM 661 O O . ILE A 1 87 ? 22.581 -1.395 -29.227 1.00 93.88 87 ILE A O 1
ATOM 665 N N . ALA A 1 88 ? 21.115 -2.943 -28.554 1.00 94.69 88 ALA A N 1
ATOM 666 C CA . ALA A 1 88 ? 21.541 -3.928 -29.547 1.00 94.69 88 ALA A CA 1
ATOM 667 C C . ALA A 1 88 ? 21.342 -3.441 -30.994 1.00 94.69 88 ALA A C 1
ATOM 669 O O . ALA A 1 88 ? 22.098 -3.821 -31.894 1.00 94.69 88 ALA A O 1
ATOM 670 N N . THR A 1 89 ? 20.314 -2.629 -31.246 1.00 94.50 89 THR A N 1
ATOM 671 C CA . THR A 1 89 ? 20.064 -2.034 -32.566 1.00 94.50 89 THR A CA 1
ATOM 672 C C . THR A 1 89 ? 21.091 -0.952 -32.876 1.00 94.50 89 THR A C 1
ATOM 674 O O . THR A 1 89 ? 21.634 -0.931 -33.983 1.00 94.50 89 THR A O 1
ATOM 677 N N . PHE A 1 90 ? 21.403 -0.105 -31.897 1.00 92.56 90 PHE A N 1
ATOM 678 C CA . PHE A 1 90 ? 22.430 0.922 -32.016 1.00 92.56 90 PHE A CA 1
ATOM 679 C C . PHE A 1 90 ? 23.814 0.312 -32.290 1.00 92.56 90 PHE A C 1
ATOM 681 O O . PHE A 1 90 ? 24.469 0.690 -33.263 1.00 92.56 90 PHE A O 1
ATOM 688 N N . ASP A 1 91 ? 24.209 -0.714 -31.531 1.00 93.50 91 ASP A N 1
ATOM 689 C CA . ASP A 1 91 ? 25.484 -1.421 -31.712 1.00 93.50 91 ASP A CA 1
ATOM 690 C C . ASP A 1 91 ? 25.613 -2.021 -33.121 1.00 93.50 91 ASP A C 1
ATOM 692 O O . ASP A 1 91 ? 26.662 -1.927 -33.768 1.00 93.50 91 ASP A O 1
ATOM 696 N N . LYS A 1 92 ? 24.528 -2.612 -33.643 1.00 93.06 92 LYS A N 1
ATOM 697 C CA . LYS A 1 92 ? 24.493 -3.145 -35.015 1.00 93.06 92 LYS A CA 1
ATOM 698 C C . LYS A 1 92 ? 24.677 -2.046 -36.058 1.00 93.06 92 LYS A C 1
ATOM 700 O O . LYS A 1 92 ? 25.445 -2.241 -37.000 1.00 93.06 92 LYS A O 1
ATOM 705 N N . GLN A 1 93 ? 23.998 -0.909 -35.899 1.00 92.56 93 GLN A N 1
ATOM 706 C CA . GLN A 1 93 ? 24.127 0.227 -36.814 1.00 92.56 93 GLN A CA 1
ATOM 707 C C . GLN A 1 93 ? 25.549 0.795 -36.803 1.00 92.56 93 GLN A C 1
ATOM 709 O O . GLN A 1 93 ? 26.111 1.066 -37.866 1.00 92.56 93 GLN A O 1
ATOM 714 N N . GLN A 1 94 ? 26.159 0.915 -35.622 1.00 91.25 94 GLN A N 1
ATOM 715 C CA . GLN A 1 94 ? 27.532 1.386 -35.478 1.00 91.25 94 GLN A CA 1
ATOM 716 C C . GLN A 1 94 ? 28.525 0.427 -36.152 1.00 91.25 94 GLN A C 1
ATOM 718 O O . GLN A 1 94 ? 29.361 0.858 -36.948 1.00 91.25 94 GLN A O 1
ATOM 723 N N . ALA A 1 95 ? 28.386 -0.882 -35.922 1.00 92.00 95 ALA A N 1
ATOM 724 C CA . ALA A 1 95 ? 29.229 -1.893 -36.557 1.00 92.00 95 ALA A CA 1
ATOM 725 C C . ALA A 1 95 ? 29.082 -1.913 -38.092 1.00 92.00 95 ALA A C 1
ATOM 727 O O . ALA A 1 95 ? 30.066 -2.102 -38.816 1.00 92.00 95 ALA A O 1
ATOM 728 N N . GLU A 1 96 ? 27.86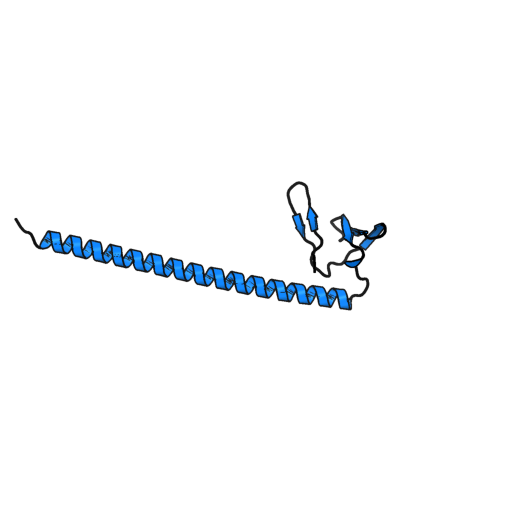9 -1.712 -38.614 1.00 91.50 96 GLU A N 1
ATOM 729 C CA . GLU A 1 96 ? 27.628 -1.621 -40.056 1.00 91.50 96 GLU A CA 1
ATOM 730 C C . GLU A 1 96 ? 28.252 -0.354 -40.659 1.00 91.50 96 GLU A C 1
ATOM 732 O O . GLU A 1 96 ? 28.891 -0.426 -41.714 1.00 91.50 96 GLU A O 1
ATOM 737 N N . LEU A 1 97 ? 28.120 0.792 -39.983 1.00 90.75 97 LEU A N 1
ATOM 738 C CA . LEU A 1 97 ? 28.730 2.051 -40.408 1.00 90.75 97 LEU A CA 1
ATOM 739 C C . LEU A 1 97 ? 30.258 1.936 -40.455 1.00 90.75 97 LEU A C 1
ATOM 741 O O . LEU A 1 97 ? 30.872 2.303 -41.459 1.00 90.75 97 LEU A O 1
ATOM 745 N N . GLU A 1 98 ? 30.873 1.357 -39.422 1.00 90.25 98 GLU A N 1
ATOM 746 C CA . GLU A 1 98 ? 32.313 1.099 -39.404 1.00 90.25 98 GLU A CA 1
ATOM 747 C C . GLU A 1 98 ? 32.754 0.177 -40.545 1.00 90.25 98 GLU A C 1
ATOM 749 O O . GLU A 1 98 ? 33.765 0.445 -41.201 1.00 90.25 98 GLU A O 1
ATOM 754 N N . ARG A 1 99 ? 32.000 -0.895 -40.828 1.00 90.44 99 ARG A N 1
ATOM 755 C CA . ARG A 1 99 ? 32.287 -1.777 -41.972 1.00 90.44 99 ARG A CA 1
ATOM 756 C C . ARG A 1 99 ? 32.234 -1.017 -43.294 1.00 90.44 99 ARG A C 1
ATOM 758 O O . ARG A 1 99 ? 33.150 -1.167 -44.103 1.00 90.44 99 ARG A O 1
ATOM 765 N N . LYS A 1 100 ? 31.207 -0.187 -43.504 1.00 89.00 100 LYS A N 1
ATOM 766 C CA . LYS A 1 100 ? 31.066 0.630 -44.720 1.00 89.00 100 LYS A CA 1
ATOM 767 C C . LYS A 1 100 ? 32.233 1.605 -44.871 1.00 89.00 100 LYS A C 1
ATOM 769 O O . LYS A 1 100 ? 32.852 1.627 -45.933 1.00 89.00 100 LYS A O 1
ATOM 774 N N . LEU A 1 101 ? 32.602 2.323 -43.809 1.00 85.69 101 LEU A N 1
ATOM 775 C CA . LEU A 1 101 ? 33.744 3.247 -43.807 1.00 85.69 101 LEU A CA 1
ATOM 776 C C . LEU A 1 101 ? 35.066 2.540 -44.145 1.00 85.69 101 LEU A C 1
ATOM 778 O O . LEU A 1 101 ? 35.826 3.025 -44.984 1.00 85.69 101 LEU A O 1
ATOM 782 N N . ARG A 1 102 ? 35.323 1.363 -43.558 1.00 83.56 102 ARG A N 1
ATOM 783 C CA . ARG A 1 102 ? 36.521 0.563 -43.874 1.00 83.56 102 ARG A CA 1
ATOM 784 C C . ARG A 1 102 ? 36.534 0.108 -45.334 1.00 83.56 102 ARG A C 1
ATOM 786 O O . ARG A 1 102 ? 37.567 0.220 -45.986 1.00 83.56 102 ARG A O 1
ATOM 793 N N . SER A 1 103 ? 35.394 -0.352 -45.855 1.00 79.62 103 SER A N 1
ATOM 794 C CA . SER A 1 103 ? 35.282 -0.790 -47.253 1.00 79.62 103 SER A CA 1
ATOM 795 C C . SER A 1 103 ? 35.469 0.356 -48.258 1.00 79.62 103 SER A C 1
ATOM 797 O O . SER A 1 103 ? 36.137 0.175 -49.277 1.00 79.62 103 SER A O 1
ATOM 799 N N . ALA A 1 104 ? 34.967 1.555 -47.944 1.00 75.88 104 ALA A N 1
ATOM 800 C CA . ALA A 1 104 ? 35.117 2.744 -48.779 1.00 75.88 104 ALA A CA 1
ATOM 801 C C . ALA A 1 104 ? 36.578 3.222 -48.839 1.00 75.88 104 ALA A C 1
ATOM 803 O O . ALA A 1 104 ? 37.086 3.494 -49.925 1.00 75.88 104 ALA A O 1
ATOM 804 N N . ASN A 1 105 ? 37.288 3.228 -47.704 1.00 73.44 105 ASN A N 1
ATOM 805 C CA . ASN A 1 105 ? 38.717 3.561 -47.668 1.00 73.44 105 ASN A CA 1
ATOM 806 C C . ASN A 1 105 ? 39.599 2.536 -48.401 1.00 73.44 105 ASN A C 1
ATOM 808 O O . ASN A 1 105 ? 40.648 2.903 -48.920 1.00 73.44 105 ASN A O 1
ATOM 812 N N . SER A 1 106 ? 39.193 1.264 -48.478 1.00 63.66 106 SER A N 1
ATOM 813 C CA . SER A 1 106 ? 39.919 0.249 -49.258 1.00 63.66 106 SER A CA 1
ATOM 814 C C . SER A 1 106 ? 39.650 0.297 -50.769 1.00 63.66 106 SER A C 1
ATOM 816 O O . SER A 1 106 ? 40.401 -0.305 -51.531 1.00 63.66 106 SER A O 1
ATOM 818 N N . ALA A 1 107 ? 38.599 0.998 -51.213 1.00 58.28 107 ALA A N 1
ATOM 819 C CA . ALA A 1 107 ? 38.166 1.046 -52.614 1.00 58.28 107 ALA A CA 1
ATOM 820 C C . ALA A 1 107 ? 38.720 2.244 -53.415 1.00 58.28 107 ALA A C 1
ATOM 822 O O . ALA A 1 107 ? 38.469 2.332 -54.613 1.00 58.28 107 ALA A O 1
ATOM 823 N N . HIS A 1 108 ? 39.477 3.153 -52.790 1.00 49.88 108 HIS A N 1
ATOM 824 C CA . HIS A 1 108 ? 40.242 4.207 -53.476 1.00 49.88 108 HIS A CA 1
ATOM 825 C C . HIS A 1 108 ? 41.737 4.114 -53.119 1.00 49.88 108 HIS A C 1
ATOM 827 O O . HIS A 1 108 ? 42.227 4.861 -52.268 1.00 49.88 108 HIS A O 1
ATOM 833 N N . PRO A 1 109 ? 42.504 3.207 -53.748 1.00 53.50 109 PRO A N 1
ATOM 834 C CA . PRO A 1 109 ? 43.951 3.325 -53.765 1.00 53.50 109 PRO A CA 1
ATOM 835 C C . PRO A 1 109 ? 44.357 4.335 -54.850 1.00 53.50 109 PRO A C 1
ATOM 837 O O . PRO A 1 109 ? 44.329 3.993 -56.023 1.00 53.50 109 PRO A O 1
ATOM 840 N N . ARG A 1 110 ? 44.739 5.542 -54.408 1.00 47.12 110 ARG A N 1
ATOM 841 C CA . ARG A 1 110 ? 45.442 6.625 -55.136 1.00 47.12 110 ARG A CA 1
ATOM 842 C C . ARG A 1 110 ? 44.917 7.050 -56.510 1.00 47.12 110 ARG A C 1
ATOM 844 O O . ARG A 1 110 ? 45.140 6.330 -57.502 1.00 47.12 110 ARG A O 1
#

Radius of gyration: 28.98 Å; chains: 1; bounding box: 63×27×79 Å

pLDDT: mean 91.41, std 9.55, range [47.12, 97.19]

Secondary structure (DSSP, 8-state):
-PPPEEE-SS-EEEPPTT---EEEEEETTEEEEE-SS-EEEEEGGG--S-HHHHHHHHHHHHHHHHHHHHHHHHHHHHHHHHHHHHHHHHHHHHHHHHHHHHHHHHS---

Foldseek 3Di:
DDWDWDDDPVDIRTDAQLQDWAFPADDPQKTFIGSPPDTDIDGPVSDDPDNVNSVVRNVVRVVVVVVVVVVVVVVVVVVVVVVVVVVVVVVVVVVVVVVVVVVVVVVDDD